Protein AF-0000000080188814 (afdb_homodimer)

Solvent-accessible surface area (backbone atoms only — not comparable to full-atom values): 5765 Å² total; per-residue (Å²): 125,82,70,50,66,42,70,36,62,31,53,43,71,56,19,52,50,51,51,51,50,40,49,52,48,16,72,73,69,75,46,77,64,52,59,47,56,46,53,51,49,36,52,52,52,48,54,68,67,74,102,128,81,68,51,66,42,68,36,62,31,52,41,71,56,19,51,50,52,53,52,52,40,52,54,48,16,71,73,69,74,49,78,63,53,57,46,54,46,52,51,50,36,51,52,53,48,54,69,66,75,102

Nearest PDB structures (foldseek):
  6xl9-assembly1_F  TM=7.454E-01  e=7.913E+00  Escherichia coli O157:H7
  6xl9-assembly1_F  TM=7.449E-01  e=7.401E+00  Escherichia coli O157:H7

Secondary structure (DSSP, 8-state):
-PPPEEEEEEEHHHHHHHHHHHHHHHHHHSS---HHHHHHHHHHHHHHHH-/-PPPEEEEEEETHHHHHHHHHHHHHHHHHSSPPPHHHHHHHHHHHHHHHH-

Radius of gyration: 13.32 Å; Cα contacts (8 Å, |Δi|>4): 106; chains: 2; bounding box: 32×36×33 Å

Foldseek 3Di:
DPPDDDDDDDDDPRVVVLVVQQVVVCVVPVHRDDSVVSVVVVVVVVVVPVD/DPDDDDDDDDDDPRVVVLVVQQVVVCVVPVHRDDSVVSVVVVVVVVVVPVD

Organism: NCBI:txid355548

pLDDT: mean 91.66, std 9.35, range [55.84, 98.0]

Sequence (102 aa):
MAKPSESTTLYGDKAELFREIKDEMSDRKGFEPGNAEAVAELMAFWHQNHRMAKPSESTTLYGDKAELFREIKDEMSDRKGFEPGNAEAVAELMAFWHQNHR

Structure (mmCIF, N/CA/C/O backbone):
data_AF-0000000080188814-model_v1
#
loop_
_entity.id
_entity.type
_entity.pdbx_description
1 polymer 'Uncharacterized protein'
#
loop_
_atom_site.group_PDB
_atom_site.id
_atom_site.type_symbol
_atom_site.label_atom_id
_atom_site.label_alt_id
_atom_site.label_comp_id
_atom_site.label_asym_id
_atom_site.label_entity_id
_atom_site.label_seq_id
_atom_site.pdbx_PDB_ins_code
_atom_site.Cartn_x
_atom_site.Cartn_y
_atom_site.Cartn_z
_atom_site.occupancy
_atom_site.B_iso_or_equiv
_atom_site.auth_seq_id
_atom_site.auth_comp_id
_atom_site.auth_asym_id
_atom_site.auth_atom_id
_atom_site.pdbx_PDB_model_num
ATOM 1 N N . MET A 1 1 ? -15.828 17.672 -8.648 1 60.88 1 MET A N 1
ATOM 2 C CA . MET A 1 1 ? -14.375 17.781 -8.531 1 60.88 1 MET A CA 1
ATOM 3 C C . MET A 1 1 ? -13.703 16.469 -8.953 1 60.88 1 MET A C 1
ATOM 5 O O . MET A 1 1 ? -14.336 15.414 -8.938 1 60.88 1 MET A O 1
ATOM 9 N N . ALA A 1 2 ? -12.656 16.547 -9.57 1 67.5 2 ALA A N 1
ATOM 10 C CA . ALA A 1 2 ? -12.031 15.328 -10.07 1 67.5 2 ALA A CA 1
ATOM 11 C C . ALA A 1 2 ? -11.859 14.305 -8.953 1 67.5 2 ALA A C 1
ATOM 13 O O . ALA A 1 2 ? -11.68 14.672 -7.789 1 67.5 2 ALA A O 1
ATOM 14 N N . LYS A 1 3 ? -12.188 13.133 -9.109 1 81.94 3 LYS A N 1
ATOM 15 C CA . LYS A 1 3 ? -12.055 12.07 -8.117 1 81.94 3 LYS A CA 1
ATOM 16 C C . LYS A 1 3 ? -10.625 12.008 -7.57 1 81.94 3 LYS A C 1
ATOM 18 O O . LYS A 1 3 ? -9.664 12.023 -8.336 1 81.94 3 LYS A O 1
ATOM 23 N N . PRO A 1 4 ? -10.531 12.195 -6.199 1 90.19 4 PRO A N 1
ATOM 24 C CA . PRO A 1 4 ? -9.172 12.117 -5.664 1 90.19 4 PRO A CA 1
ATOM 25 C C . PRO A 1 4 ? -8.398 10.906 -6.18 1 90.19 4 PRO A C 1
ATOM 27 O O . PRO A 1 4 ? -9 9.852 -6.426 1 90.19 4 PRO A O 1
ATOM 30 N N . SER A 1 5 ? -7.234 11.156 -6.59 1 96.25 5 SER A N 1
ATOM 31 C CA . SER A 1 5 ? -6.383 10.047 -6.992 1 96.25 5 SER A CA 1
ATOM 32 C C . SER A 1 5 ? -4.996 10.156 -6.367 1 96.25 5 SER A C 1
ATOM 34 O O . SER A 1 5 ? -4.516 11.258 -6.094 1 96.25 5 SER A O 1
ATOM 36 N N . GLU A 1 6 ? -4.426 9.055 -6.02 1 97.31 6 GLU A N 1
ATOM 37 C CA . GLU A 1 6 ? -3.053 8.914 -5.543 1 97.31 6 GLU A CA 1
ATOM 38 C C . GLU A 1 6 ? -2.295 7.863 -6.355 1 97.31 6 GLU A C 1
ATOM 40 O O . GLU A 1 6 ? -2.754 6.727 -6.492 1 97.31 6 GLU A O 1
ATOM 45 N N . SER A 1 7 ? -1.161 8.25 -6.867 1 97.56 7 SER A N 1
ATOM 46 C CA . SER A 1 7 ? -0.356 7.34 -7.672 1 97.56 7 SER A CA 1
ATOM 47 C C . SER A 1 7 ? 0.995 7.074 -7.02 1 97.56 7 SER A C 1
ATOM 49 O O . SER A 1 7 ? 1.601 7.977 -6.438 1 97.56 7 SER A O 1
ATOM 51 N N . THR A 1 8 ? 1.422 5.801 -7.164 1 97.56 8 THR A N 1
ATOM 52 C CA . THR A 1 8 ? 2.729 5.414 -6.648 1 97.56 8 THR A CA 1
ATOM 53 C C . THR A 1 8 ? 3.414 4.426 -7.586 1 97.56 8 THR A C 1
ATOM 55 O O . THR A 1 8 ? 2.752 3.607 -8.227 1 97.56 8 THR A O 1
ATOM 58 N N . THR A 1 9 ? 4.703 4.594 -7.691 1 97.69 9 THR A N 1
ATOM 59 C CA . THR A 1 9 ? 5.543 3.611 -8.367 1 97.69 9 THR A CA 1
ATOM 60 C C . THR A 1 9 ? 6.652 3.117 -7.449 1 97.69 9 THR A C 1
ATOM 62 O O . THR A 1 9 ? 7.371 3.92 -6.852 1 97.69 9 THR A O 1
ATOM 65 N N . LEU A 1 10 ? 6.688 1.791 -7.336 1 98 10 LEU A N 1
ATOM 66 C CA . LEU A 1 10 ? 7.77 1.142 -6.605 1 98 10 LEU A CA 1
ATOM 67 C C . LEU A 1 10 ? 8.859 0.665 -7.555 1 98 10 LEU A C 1
ATOM 69 O O . LEU A 1 10 ? 8.57 0.185 -8.656 1 98 10 LEU A O 1
ATOM 73 N N . TYR A 1 11 ? 10 0.853 -6.996 1 97 11 TYR A N 1
ATOM 74 C CA . TYR A 1 11 ? 11.125 0.421 -7.816 1 97 11 TYR A CA 1
ATOM 75 C C . TYR A 1 11 ? 12.023 -0.546 -7.055 1 97 11 TYR A C 1
ATOM 77 O O . TYR A 1 11 ? 12 -0.58 -5.82 1 97 11 TYR A O 1
ATOM 85 N N . GLY A 1 12 ? 12.695 -1.363 -7.812 1 95.81 12 GLY A N 1
ATOM 86 C CA . GLY A 1 12 ? 13.734 -2.213 -7.258 1 95.81 12 GLY A CA 1
ATOM 87 C C . GLY A 1 12 ? 13.211 -3.213 -6.246 1 95.81 12 GLY A C 1
ATOM 88 O O . GLY A 1 12 ? 12.258 -3.945 -6.523 1 95.81 12 GLY A O 1
ATOM 89 N N . ASP A 1 13 ? 13.891 -3.201 -5.133 1 95 13 ASP A N 1
ATOM 90 C CA . ASP A 1 13 ? 13.586 -4.188 -4.098 1 95 13 ASP A CA 1
ATOM 91 C C . ASP A 1 13 ? 12.164 -4.02 -3.576 1 95 13 ASP A C 1
ATOM 93 O O . ASP A 1 13 ? 11.508 -5 -3.219 1 95 13 ASP A O 1
ATOM 97 N N . LYS A 1 14 ? 11.773 -2.834 -3.604 1 96.12 14 LYS A N 1
ATOM 98 C CA . LYS A 1 14 ? 10.414 -2.576 -3.131 1 96.12 14 LYS A CA 1
ATOM 99 C C . LYS A 1 14 ? 9.375 -3.127 -4.105 1 96.12 14 LYS A C 1
ATOM 101 O O . LYS A 1 14 ? 8.328 -3.629 -3.689 1 96.12 14 LYS A O 1
ATOM 106 N N . ALA A 1 15 ? 9.641 -3.029 -5.406 1 97.44 15 ALA A N 1
ATOM 107 C CA . ALA A 1 15 ? 8.75 -3.582 -6.422 1 97.44 15 ALA A CA 1
ATOM 108 C C . ALA A 1 15 ? 8.695 -5.105 -6.332 1 97.44 15 ALA A C 1
ATOM 110 O O . ALA A 1 15 ? 7.621 -5.703 -6.453 1 97.44 15 ALA A O 1
ATOM 111 N N . GLU A 1 16 ? 9.781 -5.66 -6.09 1 96.19 16 GLU A N 1
ATOM 112 C CA . GLU A 1 16 ? 9.859 -7.109 -5.961 1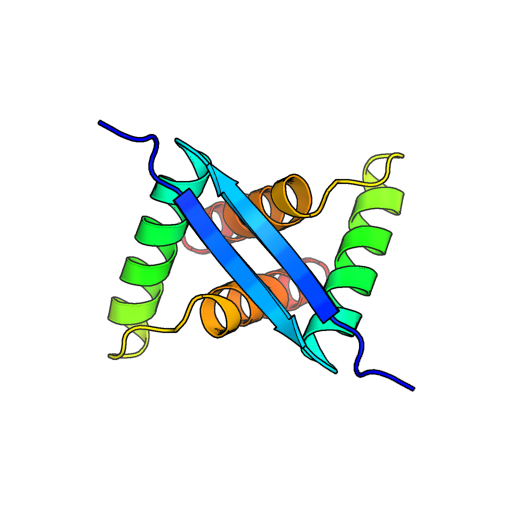 96.19 16 GLU A CA 1
ATOM 113 C C . GLU A 1 16 ? 9.094 -7.598 -4.734 1 96.19 16 GLU A C 1
ATOM 115 O O . GLU A 1 16 ? 8.359 -8.586 -4.805 1 96.19 16 GLU A O 1
ATOM 120 N N . LEU A 1 17 ? 9.242 -6.867 -3.641 1 96.12 17 LEU A N 1
ATOM 121 C CA . LEU A 1 17 ? 8.523 -7.207 -2.418 1 96.12 17 LEU A CA 1
ATOM 122 C C . LEU A 1 17 ? 7.016 -7.105 -2.629 1 96.12 17 LEU A C 1
ATOM 124 O O . LEU A 1 17 ? 6.262 -7.965 -2.168 1 96.12 17 LEU A O 1
ATOM 128 N N . PHE A 1 18 ? 6.559 -6.152 -3.279 1 97.38 18 PHE A N 1
ATOM 129 C CA . PHE A 1 18 ? 5.145 -5.969 -3.576 1 97.38 18 PHE A CA 1
ATOM 130 C C . PHE A 1 18 ? 4.602 -7.141 -4.383 1 97.38 18 PHE A C 1
ATOM 132 O O . PHE A 1 18 ? 3.496 -7.625 -4.121 1 97.38 18 PHE A O 1
ATOM 139 N N . ARG A 1 19 ? 5.41 -7.57 -5.367 1 96.38 19 ARG A N 1
ATOM 140 C CA . ARG A 1 19 ? 5.008 -8.719 -6.168 1 96.38 19 ARG A CA 1
ATOM 141 C C . ARG A 1 19 ? 4.887 -9.969 -5.309 1 96.38 19 ARG A C 1
ATOM 143 O O . ARG A 1 19 ? 3.967 -10.773 -5.488 1 96.38 19 ARG A O 1
ATOM 150 N N . GLU A 1 20 ? 5.816 -10.117 -4.406 1 95 20 GLU A N 1
ATOM 151 C CA . GLU A 1 20 ? 5.773 -11.258 -3.49 1 95 20 GLU A CA 1
ATOM 152 C C . GLU A 1 20 ? 4.52 -11.219 -2.623 1 95 20 GLU A C 1
ATOM 154 O O . GLU A 1 20 ? 3.875 -12.25 -2.408 1 95 20 GLU A O 1
ATOM 159 N N . ILE A 1 21 ? 4.164 -10.086 -2.125 1 95.62 21 ILE A N 1
ATOM 160 C CA . ILE A 1 21 ? 2.982 -9.914 -1.287 1 95.62 21 ILE A CA 1
ATOM 161 C C . ILE A 1 21 ? 1.727 -10.234 -2.094 1 95.62 21 ILE A C 1
ATOM 163 O O . ILE A 1 21 ? 0.82 -10.906 -1.601 1 95.62 21 ILE A O 1
ATOM 167 N N . LYS A 1 22 ? 1.713 -9.766 -3.348 1 96.12 22 LYS A N 1
ATOM 168 C CA . LYS A 1 22 ? 0.574 -10.055 -4.211 1 96.12 22 LYS A CA 1
ATOM 169 C C . LYS A 1 22 ? 0.434 -11.555 -4.445 1 96.12 22 LYS A C 1
ATOM 171 O O . LYS A 1 22 ? -0.681 -12.078 -4.5 1 96.12 22 LYS A O 1
ATOM 176 N N . ASP A 1 23 ? 1.551 -12.219 -4.594 1 94.62 23 ASP A N 1
ATOM 177 C CA . ASP A 1 23 ? 1.54 -13.664 -4.766 1 94.62 23 ASP A CA 1
ATOM 178 C C . ASP A 1 23 ? 0.969 -14.359 -3.531 1 94.62 23 ASP A C 1
ATOM 180 O O . ASP A 1 23 ? 0.182 -15.305 -3.65 1 94.62 23 ASP A O 1
ATOM 184 N N . GLU A 1 24 ? 1.343 -13.867 -2.361 1 93.31 24 GLU A N 1
ATOM 185 C CA . GLU A 1 24 ? 0.806 -14.414 -1.117 1 93.31 24 GLU A CA 1
ATOM 186 C C . GLU A 1 24 ? -0.697 -14.172 -1.012 1 93.31 24 GLU A C 1
ATOM 188 O O . GLU A 1 24 ? -1.444 -15.047 -0.581 1 93.31 24 GLU A O 1
ATOM 193 N N . MET A 1 25 ? -1.144 -12.992 -1.414 1 93 25 MET A N 1
ATOM 194 C CA . MET A 1 25 ? -2.568 -12.672 -1.424 1 93 25 MET A CA 1
ATOM 195 C C . MET A 1 25 ? -3.326 -13.602 -2.367 1 93 25 MET A C 1
ATOM 197 O O . MET A 1 25 ? -4.434 -14.039 -2.057 1 93 25 MET A O 1
ATOM 201 N N . SER A 1 26 ? -2.684 -13.797 -3.525 1 94.69 26 SER A N 1
ATOM 202 C CA . SER A 1 26 ? -3.283 -14.68 -4.523 1 94.69 26 SER A CA 1
ATOM 203 C C . SER A 1 26 ? -3.494 -16.078 -3.969 1 94.69 26 SER A C 1
ATOM 205 O O . SER A 1 26 ? -4.547 -16.688 -4.184 1 94.69 26 SER A O 1
ATOM 207 N N . ASP A 1 27 ? -2.508 -16.594 -3.229 1 92.69 27 ASP A N 1
ATOM 208 C CA . ASP A 1 27 ? -2.582 -17.922 -2.631 1 92.69 27 ASP A CA 1
ATOM 209 C C . ASP A 1 27 ? -3.732 -18.016 -1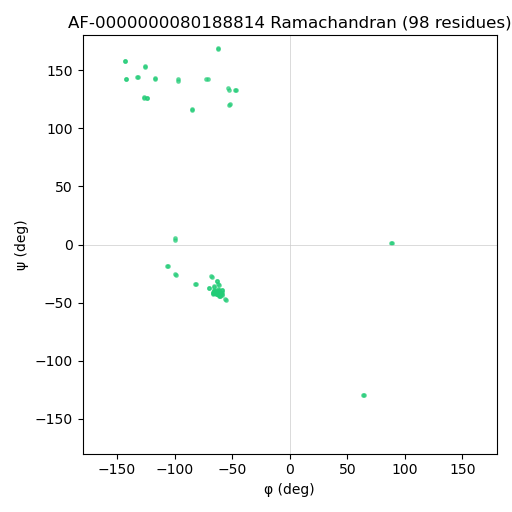.631 1 92.69 27 ASP A C 1
ATOM 211 O O . ASP A 1 27 ? -4.414 -19.047 -1.551 1 92.69 27 ASP A O 1
ATOM 215 N N . ARG A 1 28 ? -3.975 -16.922 -0.959 1 90.25 28 ARG A N 1
ATOM 216 C CA . ARG A 1 28 ? -5.012 -16.875 0.068 1 90.25 28 ARG A CA 1
ATOM 217 C C . ARG A 1 28 ? -6.387 -16.672 -0.553 1 90.25 28 ARG A C 1
ATOM 219 O O . ARG A 1 28 ? -7.375 -17.25 -0.091 1 90.25 28 ARG A O 1
ATOM 226 N N . LYS A 1 29 ? -6.547 -15.961 -1.598 1 90.88 29 LYS A N 1
ATOM 227 C CA . LYS A 1 29 ? -7.824 -15.539 -2.164 1 90.88 29 LYS A CA 1
ATOM 228 C C . LYS A 1 29 ? -8.234 -16.422 -3.334 1 90.88 29 LYS A C 1
ATOM 230 O O . LYS A 1 29 ? -9.406 -16.469 -3.711 1 90.88 29 LYS A O 1
ATOM 235 N N . GLY A 1 30 ? -7.238 -17.047 -3.996 1 92.81 30 GLY A N 1
ATOM 236 C CA . GLY A 1 30 ? -7.539 -17.891 -5.148 1 92.81 30 GLY A CA 1
ATOM 237 C C . GLY A 1 30 ? -7.566 -17.125 -6.453 1 92.81 30 GLY A C 1
ATOM 238 O O . GLY A 1 30 ? -8.023 -17.625 -7.477 1 92.81 30 GLY A O 1
ATOM 239 N N . PHE A 1 31 ? -7.27 -15.766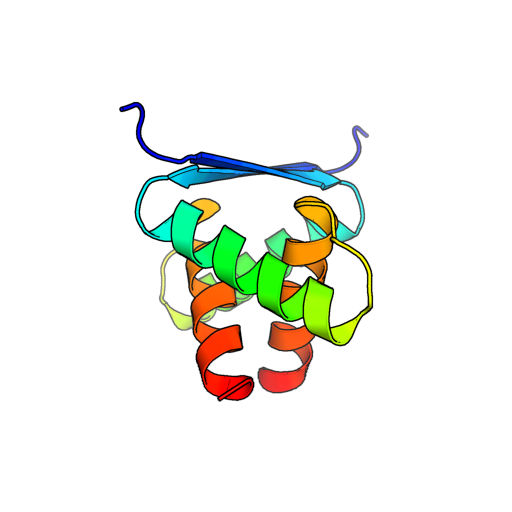 -6.375 1 93.12 31 PHE A N 1
ATOM 240 C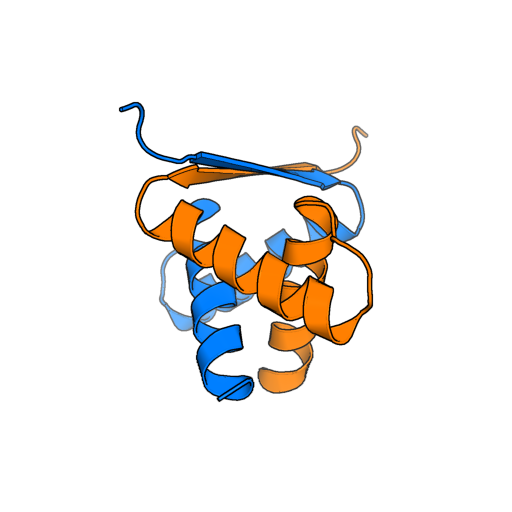 CA . PHE A 1 31 ? -7.109 -14.945 -7.57 1 93.12 31 PHE A CA 1
ATOM 241 C C . PHE A 1 31 ? -6 -13.914 -7.375 1 93.12 31 PHE A C 1
ATOM 243 O O . PHE A 1 31 ? -5.625 -13.609 -6.242 1 93.12 31 PHE A O 1
ATOM 250 N N . GLU A 1 32 ? -5.512 -13.477 -8.477 1 91.75 32 GLU A N 1
ATOM 251 C CA . GLU A 1 32 ? -4.453 -12.477 -8.43 1 91.75 32 GLU A CA 1
ATOM 252 C C . GLU A 1 32 ? -5.023 -11.062 -8.305 1 91.75 32 GLU A C 1
ATOM 254 O O . GLU A 1 32 ? -5.688 -10.578 -9.219 1 91.75 32 GLU A O 1
ATOM 259 N N . PRO A 1 33 ? -4.785 -10.375 -7.242 1 95.12 33 PRO A N 1
ATOM 260 C CA . PRO A 1 33 ? -5.289 -9 -7.145 1 95.12 33 PRO A CA 1
ATOM 261 C C . PRO A 1 33 ? -4.543 -8.031 -8.062 1 95.12 33 PRO A C 1
ATOM 263 O O . PRO A 1 33 ? -3.35 -8.219 -8.32 1 95.12 33 PRO A O 1
ATOM 266 N N . GLY A 1 34 ? -5.301 -7.098 -8.617 1 96.12 34 GLY A N 1
ATOM 267 C CA . GLY A 1 34 ? -4.617 -5.969 -9.227 1 96.12 34 GLY A CA 1
ATOM 268 C C . GLY A 1 34 ? -3.812 -5.152 -8.234 1 96.12 34 GLY A C 1
ATOM 269 O O . GLY A 1 34 ? -3.945 -5.336 -7.023 1 96.12 34 GLY A O 1
ATOM 270 N N . ASN A 1 35 ? -3.02 -4.293 -8.742 1 97.31 35 ASN A N 1
ATOM 271 C CA . ASN A 1 35 ? -2.154 -3.504 -7.879 1 97.31 35 ASN A CA 1
ATOM 272 C C . ASN A 1 35 ? -2.963 -2.637 -6.918 1 97.31 35 ASN A C 1
ATOM 274 O O . ASN A 1 35 ? -2.625 -2.529 -5.738 1 97.31 35 ASN A O 1
ATOM 278 N N . ALA A 1 36 ? -3.994 -2.004 -7.422 1 97.38 36 ALA A N 1
ATOM 279 C CA . ALA A 1 36 ? -4.82 -1.146 -6.574 1 97.38 36 ALA A CA 1
ATOM 280 C C . ALA A 1 36 ? -5.488 -1.951 -5.461 1 97.38 36 ALA A C 1
ATOM 282 O O . ALA A 1 36 ? -5.578 -1.49 -4.32 1 97.38 36 ALA A O 1
ATOM 283 N N . GLU A 1 37 ? -5.926 -3.121 -5.82 1 96.38 37 GLU A N 1
ATOM 284 C CA . GLU A 1 37 ? -6.562 -3.996 -4.844 1 96.38 37 GLU A CA 1
ATOM 285 C C . GLU A 1 37 ? -5.57 -4.461 -3.783 1 96.38 37 GLU A C 1
ATOM 287 O O . GLU A 1 37 ? -5.91 -4.551 -2.6 1 96.38 37 GLU A O 1
ATOM 292 N N . ALA A 1 38 ? -4.363 -4.797 -4.148 1 97.25 38 ALA A N 1
ATOM 293 C CA . ALA A 1 38 ? -3.326 -5.219 -3.211 1 97.25 38 ALA A CA 1
ATOM 294 C C . ALA A 1 38 ? -3.014 -4.113 -2.207 1 97.25 38 ALA A C 1
ATOM 296 O O . ALA A 1 38 ? -2.922 -4.367 -1.003 1 97.25 38 ALA A O 1
ATOM 297 N N . VAL A 1 39 ? -2.896 -2.881 -2.717 1 98 39 VAL A N 1
ATOM 298 C CA . VAL A 1 39 ? -2.625 -1.759 -1.823 1 98 39 VAL A CA 1
ATOM 299 C C . VAL A 1 39 ? -3.809 -1.552 -0.88 1 98 39 VAL A C 1
ATOM 301 O O . VAL A 1 39 ? -3.623 -1.288 0.31 1 98 39 VAL A O 1
ATOM 304 N N . ALA A 1 40 ? -4.992 -1.684 -1.408 1 96.75 40 ALA A N 1
ATOM 305 C CA . ALA A 1 40 ? -6.184 -1.552 -0.579 1 96.75 40 ALA A CA 1
ATOM 306 C C . ALA A 1 40 ? -6.18 -2.57 0.557 1 96.75 40 ALA A C 1
ATOM 308 O O . ALA A 1 40 ? -6.574 -2.256 1.682 1 96.75 40 ALA A O 1
ATOM 309 N N . GLU A 1 41 ? -5.734 -3.766 0.278 1 94.94 41 GLU A N 1
ATOM 310 C CA . GLU A 1 41 ? -5.645 -4.797 1.305 1 94.94 41 GLU A CA 1
ATOM 311 C C . GLU A 1 41 ? -4.598 -4.441 2.357 1 94.94 41 GLU A C 1
ATOM 313 O O . GLU A 1 41 ? -4.809 -4.668 3.551 1 94.94 41 GLU A O 1
ATOM 318 N N . LEU A 1 42 ? -3.506 -3.955 1.924 1 96.19 42 LEU A N 1
ATOM 319 C CA . LEU A 1 42 ? -2.475 -3.506 2.852 1 96.19 42 LEU A CA 1
ATOM 320 C C . LEU A 1 42 ? -3.012 -2.418 3.775 1 96.19 42 LEU A C 1
ATOM 322 O O . LEU A 1 42 ? -2.736 -2.428 4.977 1 96.19 42 LEU A O 1
ATOM 326 N N . MET A 1 43 ? -3.793 -1.498 3.227 1 96.38 43 MET A N 1
ATOM 327 C CA . MET A 1 43 ? -4.398 -0.418 4 1 96.38 43 MET A CA 1
ATOM 328 C C . MET A 1 43 ? -5.379 -0.969 5.027 1 96.38 43 MET A C 1
ATOM 330 O O . MET A 1 43 ? -5.43 -0.495 6.164 1 96.38 43 MET A O 1
ATOM 334 N N . ALA A 1 44 ? -6.141 -1.927 4.566 1 93.31 44 ALA A N 1
ATOM 335 C CA . ALA A 1 44 ? -7.094 -2.555 5.477 1 93.31 44 ALA A CA 1
ATOM 336 C C . ALA A 1 44 ? -6.383 -3.203 6.66 1 93.31 44 ALA A C 1
ATOM 338 O O . ALA A 1 44 ? -6.82 -3.07 7.805 1 93.31 44 ALA A O 1
ATOM 339 N N . PHE A 1 45 ? -5.297 -3.881 6.414 1 90.12 45 PHE A N 1
ATOM 340 C CA . PHE A 1 45 ? -4.508 -4.52 7.465 1 90.12 45 PHE A CA 1
ATOM 341 C C . PHE A 1 45 ? -3.934 -3.479 8.414 1 90.12 45 PHE A C 1
ATOM 343 O O . PHE A 1 45 ? -3.896 -3.693 9.633 1 90.12 45 PHE A O 1
ATOM 350 N N . TRP A 1 46 ? -3.449 -2.418 7.859 1 90.81 46 TRP A N 1
ATOM 351 C CA . TRP A 1 46 ? -2.92 -1.317 8.656 1 90.81 46 TRP A CA 1
ATOM 352 C C . TRP A 1 46 ? -3.959 -0.82 9.656 1 90.81 46 TRP A C 1
ATOM 354 O O . TRP A 1 46 ? -3.66 -0.65 10.844 1 90.81 46 TRP A O 1
ATOM 364 N N . HIS A 1 47 ? -5.129 -0.604 9.227 1 86.94 47 HIS A N 1
ATOM 365 C CA . HIS A 1 47 ? -6.195 -0.102 10.086 1 86.94 47 HIS A CA 1
ATOM 366 C C . HIS A 1 47 ? -6.57 -1.123 11.156 1 86.94 47 HIS A C 1
ATOM 368 O O . HIS A 1 47 ? -6.91 -0.754 12.281 1 86.94 47 HIS A O 1
ATOM 374 N N . GLN A 1 48 ? -6.539 -2.326 10.836 1 82.62 48 GLN A N 1
ATOM 375 C CA . GLN A 1 48 ? -6.914 -3.375 11.773 1 82.62 48 GLN A CA 1
ATOM 376 C C . GLN A 1 48 ? -5.91 -3.467 12.922 1 82.62 48 GLN A C 1
ATOM 378 O O . GLN A 1 48 ? -6.27 -3.848 14.039 1 82.62 48 GLN A O 1
ATOM 383 N N . ASN A 1 49 ? -4.676 -3.084 12.664 1 75.5 49 ASN A N 1
ATOM 384 C CA . ASN A 1 49 ? -3.621 -3.273 13.656 1 75.5 49 ASN A CA 1
ATOM 385 C C . ASN A 1 49 ? -3.229 -1.954 14.32 1 75.5 49 ASN A C 1
ATOM 387 O O . ASN A 1 49 ? -2.473 -1.942 15.289 1 75.5 49 ASN A O 1
ATOM 391 N N . HIS A 1 50 ? -3.541 -0.803 13.75 1 69 50 HIS A N 1
ATOM 392 C CA . HIS A 1 50 ? -3.229 0.49 14.344 1 69 50 HIS A CA 1
ATOM 393 C C . HIS A 1 50 ? -4.445 1.083 15.047 1 69 50 HIS A C 1
ATOM 395 O O . HIS A 1 50 ? -4.391 2.209 15.547 1 69 50 HIS A O 1
ATOM 401 N N . ARG A 1 51 ? -5.629 0.201 15.102 1 55.84 51 ARG A N 1
ATOM 402 C CA . ARG A 1 51 ? -6.652 0.557 16.078 1 55.84 51 ARG A CA 1
ATOM 403 C C . ARG A 1 51 ? -6.316 -0.011 17.453 1 55.84 51 ARG A C 1
ATOM 405 O O . ARG A 1 51 ? -5.707 -1.078 17.562 1 55.84 51 ARG A O 1
ATOM 412 N N . MET B 1 1 ? 19.016 -5.543 -16.812 1 61.94 1 MET B N 1
ATOM 413 C CA . MET B 1 1 ? 17.562 -5.578 -17.016 1 61.94 1 MET B CA 1
ATOM 414 C C . MET B 1 1 ? 16.891 -4.41 -16.312 1 61.94 1 MET B C 1
ATOM 416 O O . MET B 1 1 ? 17.438 -3.846 -15.367 1 61.94 1 MET B O 1
ATOM 420 N N . ALA B 1 2 ? 15.922 -3.85 -16.891 1 68.44 2 ALA B N 1
ATOM 421 C CA . ALA B 1 2 ? 15.305 -2.672 -16.281 1 68.44 2 ALA B CA 1
ATOM 422 C C . ALA B 1 2 ? 14.891 -2.947 -14.836 1 68.44 2 ALA B C 1
ATOM 424 O O . ALA B 1 2 ? 14.547 -4.078 -14.484 1 68.44 2 ALA B O 1
ATOM 425 N N . LYS B 1 3 ? 15.141 -2.131 -13.969 1 81.38 3 LYS B N 1
ATOM 426 C CA . LYS B 1 3 ? 14.766 -2.285 -12.57 1 81.38 3 LYS B CA 1
ATOM 427 C C . LYS B 1 3 ? 13.273 -2.572 -12.43 1 81.38 3 LYS B C 1
ATOM 429 O O . LYS B 1 3 ? 12.445 -1.9 -13.047 1 81.38 3 LYS B O 1
ATOM 434 N N . PRO B 1 4 ? 12.984 -3.779 -11.805 1 90.12 4 PRO B N 1
ATOM 435 C CA . PRO B 1 4 ? 11.555 -4.051 -11.648 1 90.12 4 PRO B CA 1
ATOM 436 C C . PRO B 1 4 ? 10.781 -2.852 -11.102 1 90.12 4 PRO B C 1
ATOM 438 O O . PRO B 1 4 ? 11.32 -2.07 -10.32 1 90.12 4 PRO B O 1
ATOM 441 N N . SER B 1 5 ? 9.688 -2.576 -11.727 1 96.31 5 SER B N 1
ATOM 442 C CA . SER B 1 5 ? 8.828 -1.518 -11.211 1 96.31 5 SER B CA 1
ATOM 443 C C . SER B 1 5 ? 7.371 -1.975 -11.148 1 96.31 5 SER B C 1
ATOM 445 O O . SER B 1 5 ? 6.945 -2.812 -11.945 1 96.31 5 SER B O 1
ATOM 447 N N . GLU B 1 6 ? 6.676 -1.545 -10.164 1 97.38 6 GLU B N 1
ATOM 448 C CA . GLU B 1 6 ? 5.238 -1.729 -9.984 1 97.38 6 GLU B CA 1
ATOM 449 C C . GLU B 1 6 ? 4.535 -0.394 -9.75 1 97.38 6 GLU B C 1
ATOM 451 O O . GLU B 1 6 ? 4.914 0.364 -8.852 1 97.38 6 GLU B O 1
ATOM 456 N N . SER B 1 7 ? 3.541 -0.133 -10.539 1 97.56 7 SER B N 1
ATOM 457 C CA . SER B 1 7 ? 2.809 1.124 -10.422 1 97.56 7 SER B CA 1
ATOM 458 C C . SER B 1 7 ? 1.35 0.88 -10.047 1 97.56 7 SER B C 1
ATOM 460 O O . SER B 1 7 ? 0.736 -0.083 -10.516 1 97.56 7 SER B O 1
ATOM 462 N N . THR B 1 8 ? 0.837 1.805 -9.203 1 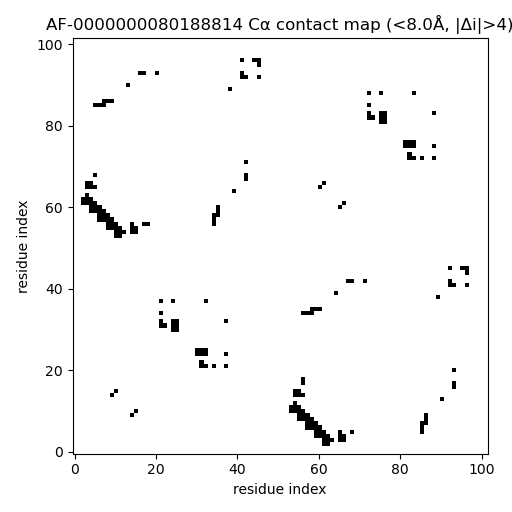97.62 8 THR B N 1
ATOM 463 C CA . THR B 1 8 ? -0.566 1.741 -8.812 1 97.62 8 THR B CA 1
ATOM 464 C C . THR B 1 8 ? -1.163 3.143 -8.711 1 97.62 8 THR B C 1
ATOM 466 O O . THR B 1 8 ? -0.47 4.09 -8.336 1 97.62 8 THR B O 1
ATOM 469 N N . THR B 1 9 ? -2.41 3.221 -9.125 1 97.69 9 THR B N 1
ATOM 470 C CA . THR B 1 9 ? -3.203 4.422 -8.891 1 97.69 9 THR B CA 1
ATOM 471 C C . THR B 1 9 ? -4.484 4.086 -8.133 1 97.69 9 THR B C 1
ATOM 473 O O . THR B 1 9 ? -5.23 3.188 -8.531 1 97.69 9 THR B O 1
ATOM 476 N N . LEU B 1 10 ? -4.656 4.809 -7.016 1 98 10 LEU B N 1
ATOM 477 C CA . LEU B 1 10 ? -5.883 4.707 -6.234 1 98 10 LEU B CA 1
ATOM 478 C C . LEU B 1 10 ? -6.848 5.836 -6.59 1 98 10 LEU B C 1
ATOM 480 O O . LEU B 1 10 ? -6.422 6.973 -6.809 1 98 10 LEU B O 1
ATOM 484 N N . TYR B 1 11 ? -8.039 5.379 -6.609 1 96.94 11 TYR B N 1
ATOM 485 C CA . TYR B 1 11 ? -9.047 6.383 -6.93 1 96.94 11 TYR B CA 1
ATOM 486 C C . TYR B 1 11 ? -10.133 6.426 -5.855 1 96.94 11 TYR B C 1
ATOM 488 O O . TYR B 1 11 ? -10.312 5.461 -5.109 1 96.94 11 TYR B O 1
ATOM 496 N N . GLY B 1 12 ? -10.719 7.586 -5.754 1 95.75 12 GLY B N 1
ATOM 497 C CA . GLY B 1 12 ? -11.898 7.734 -4.926 1 95.75 12 GLY B CA 1
ATOM 498 C C . GLY B 1 12 ? -11.633 7.488 -3.453 1 95.75 12 GLY B C 1
ATOM 499 O O . GLY B 1 12 ? -10.719 8.078 -2.875 1 95.75 12 GLY B O 1
ATOM 500 N N . ASP B 1 13 ? -12.469 6.652 -2.922 1 94.81 13 ASP B N 1
ATOM 501 C CA . ASP B 1 13 ? -12.422 6.395 -1.487 1 94.81 13 ASP B CA 1
ATOM 502 C C . ASP B 1 13 ? -11.094 5.762 -1.085 1 94.81 13 ASP B C 1
ATOM 504 O O . ASP B 1 13 ? -10.594 6.004 0.014 1 94.81 13 ASP B O 1
ATOM 508 N N . LYS B 1 14 ? -10.602 5.035 -1.99 1 96.12 14 LYS B N 1
ATOM 509 C CA . LYS B 1 14 ? -9.328 4.391 -1.7 1 96.12 14 LYS B CA 1
ATOM 510 C C . LYS B 1 14 ? -8.195 5.414 -1.656 1 96.12 14 LYS B C 1
ATOM 512 O O . LYS B 1 14 ? -7.277 5.301 -0.836 1 96.12 14 LYS B O 1
ATOM 517 N N . ALA B 1 15 ? -8.242 6.406 -2.52 1 97.38 15 ALA B N 1
ATOM 518 C CA . ALA B 1 15 ? -7.246 7.473 -2.525 1 97.38 15 ALA B CA 1
ATOM 519 C C . ALA B 1 15 ? -7.332 8.312 -1.255 1 97.38 15 ALA B C 1
ATOM 521 O O . ALA B 1 15 ? -6.305 8.68 -0.676 1 97.38 15 ALA B O 1
ATOM 522 N N . GLU B 1 16 ? -8.484 8.547 -0.857 1 95.94 16 GLU B N 1
ATOM 523 C CA . GLU B 1 16 ? -8.703 9.32 0.359 1 95.94 16 GLU B CA 1
ATOM 524 C C . GLU B 1 16 ? -8.188 8.578 1.588 1 95.94 16 GLU B C 1
ATOM 526 O O . GLU B 1 16 ? -7.531 9.172 2.449 1 95.94 16 GLU B O 1
ATOM 531 N N . LEU B 1 17 ? -8.438 7.289 1.628 1 96.06 17 LEU B N 1
ATOM 532 C CA . LEU B 1 17 ? -7.957 6.461 2.73 1 96.06 17 LEU B CA 1
ATOM 533 C C . LEU B 1 17 ? -6.434 6.449 2.773 1 96.06 17 LEU B C 1
ATOM 535 O O . LEU B 1 17 ? -5.84 6.543 3.85 1 96.06 17 LEU B O 1
ATOM 539 N N . PHE B 1 18 ? -5.805 6.355 1.711 1 97.38 18 PHE B N 1
ATOM 540 C CA . PHE B 1 18 ? -4.352 6.363 1.618 1 97.38 18 PHE B CA 1
ATOM 541 C C . PHE B 1 18 ? -3.779 7.668 2.164 1 97.38 18 PHE B C 1
ATOM 543 O O . PHE B 1 18 ? -2.773 7.66 2.879 1 97.38 18 PHE B O 1
ATOM 550 N N . ARG B 1 19 ? -4.453 8.773 1.807 1 96.25 19 ARG B N 1
ATOM 551 C CA . ARG B 1 19 ? -4.016 10.07 2.318 1 96.25 19 ARG B CA 1
ATOM 552 C C . ARG B 1 19 ? -4.145 10.133 3.836 1 96.25 19 ARG B C 1
ATOM 554 O O . ARG B 1 19 ? -3.273 10.68 4.516 1 96.25 19 ARG B O 1
ATOM 561 N N . GLU B 1 20 ? -5.219 9.578 4.324 1 95 20 GLU B N 1
ATOM 562 C CA . GLU B 1 20 ? -5.426 9.531 5.77 1 95 20 GLU B CA 1
ATOM 563 C C . GLU B 1 20 ? -4.332 8.719 6.457 1 95 20 GLU B C 1
ATOM 565 O O . GLU B 1 20 ? -3.818 9.117 7.504 1 95 20 GLU B O 1
ATOM 570 N N . ILE B 1 21 ? -3.971 7.613 5.895 1 95.75 21 ILE B N 1
ATOM 571 C CA . ILE B 1 21 ? -2.934 6.746 6.441 1 95.75 21 ILE B CA 1
ATOM 572 C C . ILE B 1 21 ? -1.591 7.473 6.426 1 95.75 21 ILE B C 1
ATOM 574 O O . ILE B 1 21 ? -0.834 7.414 7.398 1 95.75 21 ILE B O 1
ATOM 578 N N . LYS B 1 22 ? -1.334 8.18 5.324 1 96.06 22 LYS B N 1
ATOM 579 C CA . LYS B 1 22 ? -0.099 8.953 5.238 1 96.06 22 LYS B CA 1
ATOM 580 C C . LYS B 1 22 ? -0.043 10.023 6.32 1 96.06 22 LYS B C 1
ATOM 582 O O . LYS B 1 22 ? 1.021 10.289 6.883 1 96.06 22 LYS B O 1
ATOM 587 N N . ASP B 1 23 ? -1.182 10.648 6.598 1 94.5 23 ASP B N 1
ATOM 588 C CA . ASP B 1 23 ? -1.26 11.648 7.652 1 94.5 23 ASP B CA 1
ATOM 589 C C . ASP B 1 23 ? -0.956 11.039 9.016 1 94.5 23 ASP B C 1
ATOM 591 O O . ASP B 1 23 ? -0.239 11.633 9.828 1 94.5 23 ASP B O 1
ATOM 595 N N . GLU B 1 24 ? -1.478 9.844 9.219 1 93.44 24 GLU B N 1
ATOM 596 C CA . GLU B 1 24 ? -1.196 9.133 10.469 1 93.44 24 GLU B CA 1
ATOM 597 C C . GLU B 1 24 ? 0.284 8.781 10.578 1 93.44 24 GLU B C 1
ATOM 599 O O . GLU B 1 24 ? 0.877 8.906 11.656 1 93.44 24 GLU B O 1
ATOM 604 N N . MET B 1 25 ? 0.885 8.352 9.469 1 93.06 25 MET B N 1
ATOM 605 C CA . MET B 1 25 ? 2.314 8.047 9.445 1 93.06 25 MET B CA 1
ATOM 606 C C . MET B 1 25 ? 3.139 9.297 9.758 1 93.06 25 MET B C 1
ATOM 608 O O . MET B 1 25 ? 4.141 9.219 10.469 1 93.06 25 MET B O 1
ATOM 612 N N . SER B 1 26 ? 2.684 10.383 9.141 1 94.75 26 SER B N 1
ATOM 613 C CA . SER B 1 26 ? 3.365 11.656 9.352 1 94.75 26 SER B CA 1
ATOM 614 C C . SER B 1 26 ? 3.373 12.039 10.828 1 94.75 26 SER B C 1
ATOM 616 O O . SER B 1 26 ? 4.395 12.484 11.359 1 94.75 26 SER B O 1
ATOM 618 N N . ASP B 1 27 ? 2.229 11.852 11.508 1 92.56 27 ASP B N 1
ATOM 619 C CA . ASP B 1 27 ? 2.1 12.164 12.93 1 92.56 27 ASP B CA 1
ATOM 620 C C . ASP B 1 27 ? 3.064 11.328 13.766 1 92.56 27 ASP B C 1
ATOM 622 O O . ASP B 1 27 ? 3.643 11.828 14.734 1 92.56 27 ASP B O 1
ATOM 626 N N . ARG B 1 28 ? 3.281 10.117 13.328 1 90.38 28 ARG B N 1
ATOM 627 C CA . ARG B 1 28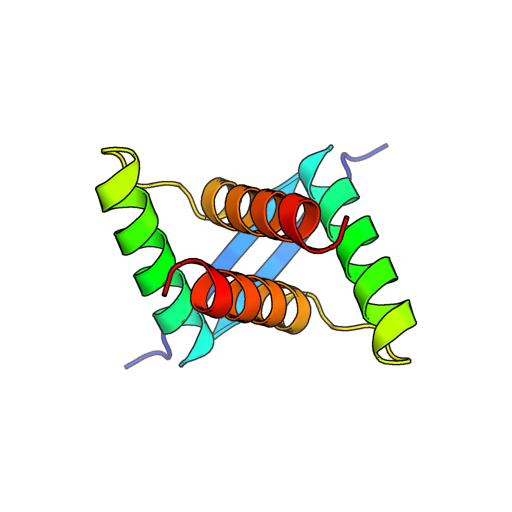 ? 4.137 9.195 14.062 1 90.38 28 ARG B CA 1
ATOM 628 C C . ARG B 1 28 ? 5.609 9.445 13.75 1 90.38 28 ARG B C 1
ATOM 630 O O . ARG B 1 28 ? 6.461 9.344 14.633 1 90.38 28 ARG B O 1
ATOM 637 N N . LYS B 1 29 ? 5.992 9.828 12.602 1 91.19 29 LYS B N 1
ATOM 638 C CA . LYS B 1 29 ? 7.375 9.922 12.133 1 91.19 29 LYS B CA 1
ATOM 639 C C . LYS B 1 29 ? 7.895 11.352 12.234 1 91.19 29 LYS B C 1
ATOM 641 O O . LYS B 1 29 ? 9.109 11.578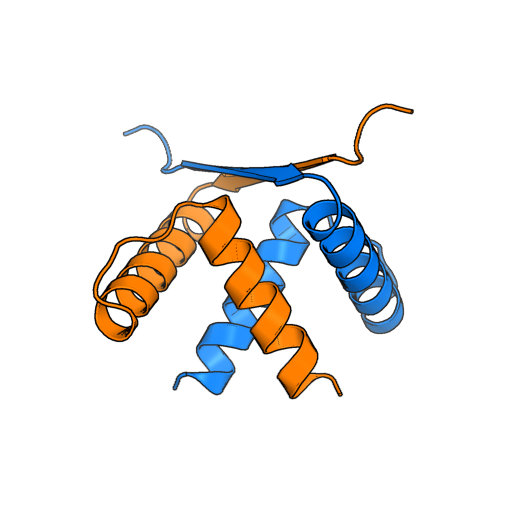 12.234 1 91.19 29 LYS B O 1
ATOM 646 N N . GLY B 1 30 ? 6.969 12.328 12.188 1 92.94 30 GLY B N 1
ATOM 647 C CA . GLY B 1 30 ? 7.383 13.727 12.234 1 92.94 30 GLY B CA 1
ATOM 648 C C . GLY B 1 30 ? 7.688 14.305 10.867 1 92.94 30 GLY B C 1
ATOM 649 O O . GLY B 1 30 ? 8.258 15.391 10.766 1 92.94 30 GLY B O 1
ATOM 650 N N . PHE B 1 31 ? 7.504 13.469 9.789 1 93.25 31 PHE B N 1
ATOM 651 C CA . PHE B 1 31 ? 7.609 13.938 8.414 1 93.25 31 PHE B CA 1
ATOM 652 C C . PHE B 1 31 ? 6.578 13.258 7.523 1 93.25 31 PHE B C 1
ATOM 654 O O . PHE B 1 31 ? 6.059 12.195 7.871 1 93.25 31 PHE B O 1
ATOM 661 N N . GLU B 1 32 ? 6.324 13.922 6.465 1 91.94 32 GLU B N 1
ATOM 662 C CA . GLU B 1 32 ? 5.355 13.367 5.523 1 91.94 32 GLU B CA 1
ATOM 663 C C . GLU B 1 32 ? 6.02 12.375 4.574 1 91.94 32 GLU B C 1
ATOM 665 O O . GLU B 1 32 ? 6.867 12.75 3.764 1 91.94 32 GLU B O 1
ATOM 670 N N . PRO B 1 33 ? 5.637 11.133 4.602 1 95.12 33 PRO B N 1
ATOM 671 C CA . PRO B 1 33 ? 6.227 10.188 3.65 1 95.12 33 PRO B CA 1
ATOM 672 C C . PRO B 1 33 ? 5.723 10.391 2.223 1 95.12 33 PRO B C 1
ATOM 674 O O . PRO B 1 33 ? 4.582 10.812 2.02 1 95.12 33 PRO B O 1
ATOM 677 N N . GLY B 1 34 ? 6.648 10.211 1.266 1 96.25 34 GLY B N 1
ATOM 678 C CA . GLY B 1 34 ? 6.172 10.07 -0.1 1 96.25 34 GLY B CA 1
ATOM 679 C C . GLY B 1 34 ? 5.285 8.852 -0.3 1 96.25 34 GLY B C 1
ATOM 680 O O . GLY B 1 34 ? 5.195 7.992 0.578 1 96.25 34 GLY B O 1
ATOM 681 N N . ASN B 1 35 ? 4.648 8.805 -1.405 1 97.38 35 ASN B N 1
ATOM 682 C CA . ASN B 1 35 ? 3.721 7.711 -1.669 1 97.38 35 ASN B CA 1
ATOM 683 C C . ASN B 1 35 ? 4.43 6.363 -1.659 1 97.38 35 ASN B C 1
ATOM 685 O O . ASN B 1 35 ? 3.912 5.387 -1.112 1 97.38 35 ASN B O 1
ATOM 689 N N . ALA B 1 36 ? 5.582 6.293 -2.279 1 97.38 36 ALA B N 1
ATOM 690 C CA . ALA B 1 36 ? 6.324 5.035 -2.326 1 97.38 36 ALA B CA 1
ATOM 691 C C . ALA B 1 36 ? 6.73 4.586 -0.926 1 97.38 36 ALA B C 1
ATOM 693 O O . ALA B 1 36 ? 6.664 3.398 -0.606 1 97.38 36 ALA B O 1
ATOM 694 N N . GLU B 1 37 ? 7.137 5.539 -0.135 1 96.44 37 GLU B N 1
ATOM 695 C CA . GLU B 1 37 ? 7.531 5.238 1.237 1 96.44 37 GLU B CA 1
ATOM 696 C C . GLU B 1 37 ? 6.34 4.762 2.064 1 96.44 37 GLU B C 1
ATOM 698 O O . GLU B 1 37 ? 6.473 3.846 2.879 1 96.44 37 GLU B O 1
ATOM 703 N N . ALA B 1 38 ? 5.184 5.344 1.92 1 97.25 38 ALA B N 1
ATOM 704 C CA . ALA B 1 38 ? 3.975 4.938 2.631 1 97.25 38 ALA B CA 1
ATOM 705 C C . ALA B 1 38 ? 3.598 3.498 2.293 1 97.25 38 ALA B C 1
ATOM 707 O O . ALA B 1 38 ? 3.287 2.705 3.184 1 97.25 38 ALA B O 1
ATOM 708 N N . VAL B 1 39 ? 3.66 3.17 0.997 1 98 39 VAL B N 1
ATOM 709 C CA . VAL B 1 39 ? 3.342 1.807 0.588 1 98 39 VAL B CA 1
ATOM 710 C C . VAL B 1 39 ? 4.367 0.839 1.173 1 98 39 VAL B C 1
ATOM 712 O O . VAL B 1 39 ? 4.016 -0.249 1.634 1 98 39 VAL B O 1
ATOM 715 N N . ALA B 1 40 ? 5.609 1.252 1.153 1 96.81 40 ALA B N 1
ATOM 716 C CA . ALA B 1 40 ? 6.656 0.416 1.731 1 96.81 40 ALA B CA 1
ATOM 717 C C . ALA B 1 40 ? 6.383 0.132 3.205 1 96.81 40 ALA B C 1
ATOM 719 O O . ALA B 1 40 ? 6.617 -0.98 3.684 1 96.81 40 ALA B O 1
ATOM 720 N N . GLU B 1 41 ? 5.895 1.125 3.922 1 95.12 41 GLU B N 1
ATOM 721 C CA . GLU B 1 41 ? 5.551 0.942 5.328 1 95.12 41 GLU B CA 1
ATOM 722 C C . GLU B 1 41 ? 4.379 -0.021 5.492 1 95.12 41 GLU B C 1
ATOM 724 O O . GLU B 1 41 ? 4.375 -0.849 6.406 1 95.12 41 GLU B O 1
ATOM 729 N N . LEU B 1 42 ? 3.422 0.105 4.66 1 96.25 42 LEU B N 1
ATOM 730 C CA . LEU B 1 42 ? 2.293 -0.818 4.68 1 96.25 42 LEU B CA 1
ATOM 731 C C . LEU B 1 42 ? 2.76 -2.252 4.449 1 96.25 42 LEU B C 1
ATOM 733 O O . LEU B 1 42 ? 2.291 -3.178 5.113 1 96.25 42 LEU B O 1
ATOM 737 N N . MET B 1 43 ? 3.697 -2.436 3.518 1 96.38 43 MET B N 1
ATOM 738 C CA . MET B 1 43 ? 4.25 -3.754 3.217 1 96.38 43 MET B CA 1
ATOM 739 C C . MET B 1 43 ? 5.004 -4.316 4.418 1 96.38 43 MET B C 1
ATOM 741 O O . MET B 1 43 ? 4.902 -5.508 4.719 1 96.38 43 MET B O 1
ATOM 745 N N . ALA B 1 44 ? 5.742 -3.436 5.039 1 93.31 44 ALA B N 1
ATOM 746 C CA . ALA B 1 44 ? 6.48 -3.855 6.227 1 93.31 44 ALA B CA 1
ATOM 747 C C . ALA B 1 44 ? 5.531 -4.34 7.32 1 93.31 44 ALA B C 1
ATOM 749 O O . ALA B 1 44 ? 5.785 -5.363 7.961 1 93.31 44 ALA B O 1
ATOM 750 N N . PHE B 1 45 ? 4.449 -3.652 7.531 1 90.19 45 PHE B N 1
ATOM 751 C CA . PHE B 1 45 ? 3.447 -4.027 8.523 1 90.19 45 PHE B CA 1
ATOM 752 C C . PHE B 1 45 ? 2.809 -5.367 8.172 1 90.19 45 PHE B C 1
ATOM 754 O O . PHE B 1 45 ? 2.557 -6.191 9.047 1 90.19 45 PHE B O 1
ATOM 761 N N . TRP B 1 46 ? 2.514 -5.531 6.926 1 90.88 46 TRP B N 1
ATOM 762 C CA . TRP B 1 46 ? 1.952 -6.785 6.438 1 90.88 46 TRP B CA 1
ATOM 763 C C . TRP B 1 46 ? 2.857 -7.961 6.793 1 90.88 46 TRP B C 1
ATOM 765 O O . TRP B 1 46 ? 2.389 -8.984 7.297 1 90.88 46 TRP B O 1
ATOM 775 N N . HIS B 1 47 ? 4.09 -7.824 6.555 1 87 47 HIS B N 1
ATOM 776 C CA . HIS B 1 47 ? 5.047 -8.891 6.828 1 87 47 HIS B CA 1
ATOM 777 C C . HIS B 1 47 ? 5.156 -9.164 8.328 1 87 47 HIS B C 1
ATOM 779 O O . HIS B 1 47 ? 5.32 -10.312 8.742 1 87 47 HIS B O 1
ATOM 785 N N . GLN B 1 48 ? 5.074 -8.18 9.086 1 82.94 48 GLN B N 1
ATOM 786 C CA . GLN B 1 48 ? 5.207 -8.328 10.531 1 82.94 48 GLN B CA 1
ATOM 787 C C . GLN B 1 48 ? 4.023 -9.094 11.117 1 82.94 48 GLN B C 1
ATOM 789 O O . GLN B 1 48 ? 4.16 -9.781 12.133 1 82.94 48 GLN B O 1
ATOM 794 N N . ASN B 1 49 ? 2.879 -9.016 10.461 1 76.69 49 ASN B N 1
ATOM 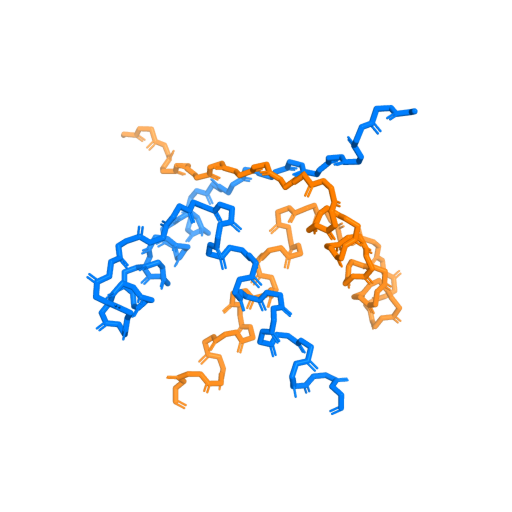795 C CA . ASN B 1 49 ? 1.664 -9.594 11.023 1 76.69 49 ASN B CA 1
ATOM 796 C C . ASN B 1 49 ? 1.264 -10.875 10.297 1 76.69 49 ASN B C 1
ATOM 798 O O . ASN B 1 49 ? 0.361 -11.586 10.734 1 76.69 49 ASN B O 1
ATOM 802 N N . HIS B 1 50 ? 1.744 -11.141 9.086 1 69.38 50 HIS B N 1
ATOM 803 C CA . HIS B 1 50 ? 1.421 -12.359 8.352 1 69.38 50 HIS B CA 1
ATOM 804 C C . HIS B 1 50 ? 2.533 -13.391 8.477 1 69.38 50 HIS B C 1
ATOM 806 O O . HIS B 1 50 ? 2.467 -14.461 7.867 1 69.38 50 HIS B O 1
ATOM 812 N N . ARG B 1 51 ? 3.643 -13.008 9.375 1 56.16 51 ARG B N 1
ATOM 813 C CA . ARG B 1 51 ? 4.508 -14.094 9.828 1 56.16 51 ARG B CA 1
ATOM 814 C C . ARG B 1 51 ? 3.922 -14.789 11.055 1 56.16 51 ARG B C 1
ATOM 816 O O . ARG B 1 51 ? 3.258 -14.148 11.875 1 56.16 51 ARG B O 1
#